Protein AF-A0A9J6E5R7-F1 (afdb_monomer_lite)

Secondary structure (DSSP, 8-state):
-HHHHHHHHHHHTS--SSHHHHHHHHHHHHHHHHTT-S---HHHHHHHHHHHHH-HHHHHHHHHT-SS-PPPHHHHHHHHHT----HHHHTT-TTTTHHHHHHHTTS-GGGS----------PPP----------S--S----

Organism: Rhipicephalus microplus (NCBI:txid6941)

Radius of gyration: 22.11 Å; chains: 1; bounding box: 65×58×43 Å

InterPro domains:
  IPR021896 THAP9-like, helix-turn-helix domain [PF12017] (27-78)

pLDDT: mean 81.0, std 14.33, range [36.22, 95.69]

Foldseek 3Di:
DVVVLVVLVVVLPDDDPDPVVNVVSVVVNLQVVVVPDVDDDPVLLVVLLVCCVVPVPVSVVVVVVVPGDHDDVVVNCVVVVVDPDDVVCLVVPPVNCVVVVVVCVPDDPVVVDDDDDDDDDDDDDDDDDPPDPPPDDPDDDDD

Sequence (143 aa):
MKKAAKTLDELASQSFPHEWQVEVVKFVKQQILLSRTSRYPVDLLVFASLVFTISPHVYRFIRSTSKLKLPHPDAIRRACGSYRVNPCSEQQDALFMSHTKRLTVGMDDHKKAVTLVMDEIHLQPYIDYKVRARASCARDAAR

Structure (mmCIF, N/CA/C/O backbone):
data_AF-A0A9J6E5R7-F1
#
_entry.id   AF-A0A9J6E5R7-F1
#
loop_
_atom_site.group_PDB
_atom_site.id
_atom_site.type_symbol
_atom_site.label_atom_id
_atom_site.label_alt_id
_atom_site.label_comp_id
_atom_site.label_asym_id
_atom_site.label_entity_id
_atom_site.label_seq_id
_atom_site.pdbx_PDB_ins_code
_atom_site.Cartn_x
_atom_site.Cartn_y
_atom_site.Cartn_z
_atom_site.occupancy
_atom_site.B_iso_or_equiv
_atom_site.auth_seq_id
_atom_site.auth_comp_id
_atom_site.auth_asym_id
_atom_site.auth_atom_id
_atom_site.pdbx_PDB_model_num
ATOM 1 N N . MET A 1 1 ? -18.525 15.193 22.372 1.00 58.44 1 MET A N 1
ATOM 2 C CA . MET A 1 1 ? -17.394 15.316 21.415 1.00 58.44 1 MET A CA 1
ATOM 3 C C . MET A 1 1 ? -17.372 16.593 20.556 1.00 58.44 1 MET A C 1
ATOM 5 O O . MET A 1 1 ? -16.318 16.882 20.010 1.00 58.44 1 MET A O 1
ATOM 9 N N . LYS A 1 2 ? -18.448 17.403 20.446 1.00 60.88 2 LYS A N 1
ATOM 10 C CA . LYS A 1 2 ? -18.400 18.699 19.718 1.00 60.88 2 LYS A CA 1
ATOM 11 C C . LYS A 1 2 ? -17.362 19.683 20.291 1.00 60.88 2 LYS A C 1
ATOM 13 O O . LYS A 1 2 ? -16.713 20.372 19.520 1.00 60.88 2 LYS A O 1
ATOM 18 N N . LYS A 1 3 ? -17.167 19.680 21.620 1.00 69.06 3 LYS A N 1
ATOM 19 C CA . LYS A 1 3 ? -16.111 20.456 22.293 1.00 69.06 3 LYS A CA 1
ATOM 20 C C . LYS A 1 3 ? -14.716 20.077 21.781 1.00 69.06 3 LYS A C 1
ATOM 22 O O . LYS A 1 3 ? -14.040 20.950 21.279 1.00 69.06 3 LYS A O 1
ATOM 27 N N . ALA A 1 4 ? -14.359 18.788 21.783 1.00 69.31 4 ALA A N 1
ATOM 28 C CA . ALA A 1 4 ? -13.040 18.315 21.340 1.00 69.31 4 ALA A CA 1
ATOM 29 C C . ALA A 1 4 ? -12.698 18.693 19.887 1.00 69.31 4 ALA A C 1
ATOM 31 O O . ALA A 1 4 ? -11.577 19.100 19.614 1.00 69.31 4 ALA A O 1
ATOM 32 N N . ALA A 1 5 ? -13.664 18.600 18.965 1.00 68.94 5 ALA A N 1
ATOM 33 C CA . ALA A 1 5 ? -13.455 19.037 17.582 1.00 68.94 5 ALA A CA 1
ATOM 34 C C . ALA A 1 5 ? -13.206 20.554 17.490 1.00 68.94 5 ALA A C 1
ATOM 36 O O . ALA A 1 5 ? -12.299 20.972 16.782 1.00 68.94 5 ALA A O 1
ATOM 37 N N . LYS A 1 6 ? -13.953 21.355 18.263 1.00 72.81 6 LYS A N 1
ATOM 38 C CA . LYS A 1 6 ? -13.771 22.810 18.337 1.00 72.81 6 LYS A CA 1
ATOM 39 C C . LYS A 1 6 ? -12.409 23.188 18.936 1.00 72.81 6 LYS A C 1
ATOM 41 O O . LYS A 1 6 ? -11.734 24.050 18.397 1.00 72.81 6 LYS A O 1
A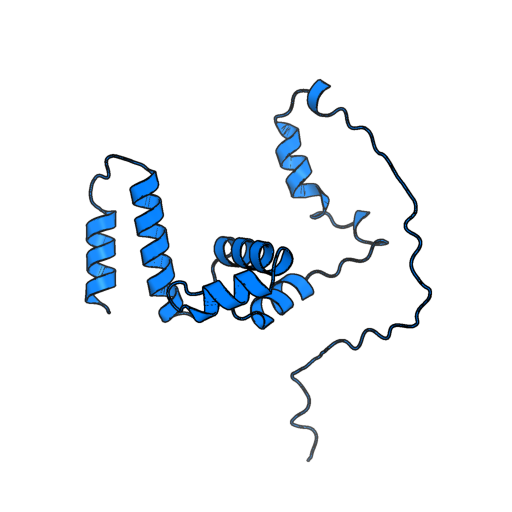TOM 46 N N . THR A 1 7 ? -11.972 22.489 19.986 1.00 77.56 7 THR A N 1
ATOM 47 C CA . THR A 1 7 ? -10.652 22.702 20.604 1.00 77.56 7 THR A CA 1
ATOM 48 C C . THR A 1 7 ? -9.513 22.360 19.643 1.00 77.56 7 THR A C 1
ATOM 50 O O . THR A 1 7 ? -8.502 23.046 19.623 1.00 77.56 7 THR A O 1
ATOM 53 N N . LEU A 1 8 ? -9.673 21.317 18.820 1.00 75.81 8 LEU A N 1
ATOM 54 C CA . LEU A 1 8 ? -8.702 20.956 17.783 1.00 75.81 8 LEU A CA 1
ATOM 55 C C . LEU A 1 8 ? -8.646 21.973 16.639 1.00 75.81 8 LEU A C 1
ATOM 57 O O . LEU A 1 8 ? -7.566 22.190 16.106 1.00 75.81 8 LEU A O 1
ATOM 61 N N . ASP A 1 9 ? -9.769 22.594 16.275 1.00 75.00 9 ASP A N 1
ATOM 62 C CA . ASP A 1 9 ? -9.797 23.677 15.282 1.00 75.00 9 ASP A CA 1
ATOM 63 C C . ASP A 1 9 ? -9.142 24.961 15.820 1.00 75.00 9 ASP A C 1
ATOM 65 O O . ASP A 1 9 ? -8.400 25.629 15.100 1.00 75.00 9 ASP A O 1
ATOM 69 N N . GLU A 1 10 ? -9.352 25.267 17.102 1.00 77.00 10 GLU A N 1
ATOM 70 C CA . GLU A 1 10 ? -8.672 26.363 17.803 1.00 77.00 10 GLU A CA 1
ATOM 71 C C . GLU A 1 10 ? -7.159 26.105 17.921 1.00 77.00 10 GLU A C 1
ATOM 73 O O . GLU A 1 10 ? -6.368 27.002 17.644 1.00 77.00 10 GLU A O 1
ATOM 78 N N . LEU A 1 11 ? -6.746 24.872 18.245 1.00 75.62 11 LEU A N 1
ATOM 79 C CA . LEU A 1 11 ? -5.338 24.454 18.258 1.00 75.62 11 LEU A CA 1
ATOM 80 C C . LEU A 1 11 ? -4.722 24.522 16.860 1.00 75.62 11 LEU A C 1
ATOM 82 O O . LEU A 1 11 ? -3.650 25.085 16.710 1.00 75.62 11 LEU A O 1
ATOM 86 N N . ALA A 1 12 ? -5.406 24.015 15.830 1.00 69.06 12 ALA A N 1
ATOM 87 C CA . ALA A 1 12 ? -4.933 24.051 14.445 1.00 69.06 12 ALA A CA 1
ATOM 88 C C . ALA A 1 12 ? -4.719 25.481 13.908 1.00 69.06 12 ALA A C 1
ATOM 90 O O . ALA A 1 12 ? -3.965 25.662 12.957 1.00 69.06 12 ALA A O 1
ATOM 91 N N . SER A 1 13 ? -5.387 26.474 14.506 1.00 70.88 13 SER A N 1
ATOM 92 C CA . SER A 1 13 ? -5.280 27.896 14.149 1.00 70.88 13 SER A CA 1
ATOM 93 C C . SER A 1 13 ? -4.151 28.628 14.888 1.00 70.88 13 SER A C 1
ATOM 95 O O . SER A 1 13 ? -3.892 29.795 14.600 1.00 70.88 13 SER A O 1
ATOM 97 N N . GLN A 1 14 ? -3.488 27.977 15.850 1.00 75.12 14 GLN A N 1
ATOM 98 C CA . GLN A 1 14 ? -2.319 28.536 16.523 1.00 75.12 14 GLN A CA 1
ATOM 99 C C . GLN A 1 14 ? -1.076 28.414 15.637 1.00 75.12 14 GLN A C 1
ATOM 101 O O . GLN A 1 14 ? -0.916 27.463 14.875 1.00 75.12 14 GLN A O 1
ATOM 106 N N . SER A 1 15 ? -0.178 29.392 15.757 1.00 72.12 15 SER A N 1
ATOM 107 C CA . SER A 1 15 ? 1.145 29.336 15.137 1.00 72.12 15 SER A CA 1
ATOM 108 C C . SER A 1 15 ? 1.944 28.199 15.775 1.00 72.12 15 SER A C 1
ATOM 110 O O . SER A 1 15 ? 2.361 28.300 16.931 1.00 72.12 15 SER A O 1
ATOM 112 N N . PHE A 1 16 ? 2.118 27.099 15.042 1.00 75.81 16 PHE A N 1
ATOM 113 C CA . PHE A 1 16 ? 2.966 25.997 15.478 1.00 75.81 16 PHE A CA 1
ATOM 114 C C . PHE A 1 16 ? 4.422 26.277 15.100 1.00 75.81 16 PHE A C 1
ATOM 116 O O . PHE A 1 16 ? 4.696 26.560 13.933 1.00 75.81 16 PHE A O 1
ATOM 123 N N . PRO A 1 17 ? 5.374 26.156 16.041 1.00 73.25 17 PRO A N 1
ATOM 124 C CA . PRO A 1 17 ? 6.794 26.349 15.754 1.00 73.25 17 PRO A CA 1
ATOM 125 C C . PRO A 1 17 ? 7.372 25.323 14.767 1.00 73.25 17 PRO A C 1
ATOM 127 O O . PRO A 1 17 ? 8.383 25.608 14.132 1.00 73.25 17 PRO A O 1
ATOM 130 N N . HIS A 1 18 ? 6.751 24.145 14.614 1.00 79.12 18 HIS A N 1
ATOM 131 C CA . HIS A 1 18 ? 7.210 23.114 13.681 1.00 79.12 18 HIS A CA 1
ATOM 132 C C . HIS A 1 18 ? 6.072 22.468 12.880 1.00 79.12 18 HIS A C 1
ATOM 134 O O . HIS A 1 18 ? 5.013 22.150 13.419 1.00 79.12 18 HIS A O 1
ATOM 140 N N . GLU A 1 19 ? 6.341 22.178 11.604 1.00 82.12 19 GLU A N 1
ATOM 141 C CA . GLU A 1 19 ? 5.393 21.597 10.639 1.00 82.12 19 GLU A CA 1
ATOM 142 C C . GLU A 1 19 ? 4.796 20.252 11.098 1.00 82.12 19 GLU A C 1
ATOM 144 O O . GLU A 1 19 ? 3.589 20.039 10.985 1.00 82.12 19 GLU A O 1
ATOM 149 N N . TRP A 1 20 ? 5.594 19.384 11.737 1.00 83.44 20 TRP A N 1
ATOM 150 C CA . TRP A 1 20 ? 5.126 18.080 12.236 1.00 83.44 20 TRP A CA 1
ATOM 151 C C . TRP A 1 20 ? 3.996 18.198 13.272 1.00 83.44 20 TRP A C 1
ATOM 153 O O . TRP A 1 20 ? 3.164 17.300 13.401 1.00 83.44 20 TRP A O 1
ATOM 163 N N . GLN A 1 21 ? 3.928 19.307 14.014 1.00 84.19 21 GLN A N 1
ATOM 164 C CA . GLN A 1 21 ? 2.874 19.521 15.009 1.00 84.19 21 GLN A CA 1
ATOM 165 C C . GLN A 1 21 ? 1.520 19.733 14.330 1.00 84.19 21 GLN A C 1
ATOM 167 O O . GLN A 1 21 ? 0.504 19.201 14.784 1.00 84.19 21 GLN A O 1
ATOM 172 N N . VAL A 1 22 ? 1.520 20.434 13.194 1.00 83.62 22 VAL A N 1
ATOM 173 C CA . VAL A 1 22 ? 0.335 20.631 12.355 1.00 83.62 22 VAL A CA 1
ATOM 174 C C . VAL A 1 22 ? -0.158 19.286 11.820 1.00 83.62 22 VAL A C 1
ATOM 176 O O . VAL A 1 22 ? -1.358 18.998 11.856 1.00 83.62 22 VAL A O 1
ATOM 179 N N . GLU A 1 23 ? 0.759 18.422 11.380 1.00 84.94 23 GLU A N 1
ATOM 180 C CA . GLU A 1 23 ? 0.431 17.082 10.885 1.00 84.94 23 GLU A CA 1
ATOM 181 C C . GLU A 1 23 ? -0.169 16.185 11.971 1.00 84.94 23 GLU A C 1
ATOM 183 O O . GLU A 1 23 ? -1.174 15.511 11.729 1.00 84.94 23 GLU A O 1
ATOM 188 N N . VAL A 1 24 ? 0.385 16.217 13.188 1.00 86.62 24 VAL A N 1
ATOM 189 C CA . VAL A 1 24 ? -0.152 15.469 14.334 1.00 86.62 24 VAL A CA 1
ATOM 190 C C . VAL A 1 24 ? -1.564 15.939 14.673 1.00 86.62 24 VAL A C 1
ATOM 192 O O . VAL A 1 24 ? -2.464 15.114 14.840 1.00 86.62 24 VAL A O 1
ATOM 195 N N . VAL A 1 25 ? -1.800 17.251 14.724 1.00 86.25 25 VAL A N 1
ATOM 196 C CA . VAL A 1 25 ? -3.135 17.815 14.983 1.00 86.25 25 VAL A CA 1
ATOM 197 C C . VAL A 1 25 ? -4.125 17.398 13.893 1.00 86.25 25 VAL A C 1
ATOM 199 O O . VAL A 1 25 ? -5.234 16.945 14.198 1.00 86.25 25 VAL A O 1
ATOM 202 N N . LYS A 1 26 ? -3.713 17.460 12.621 1.00 86.50 26 LYS A N 1
ATOM 203 C CA . LYS A 1 26 ? -4.510 17.004 11.474 1.00 86.50 26 LYS A CA 1
ATOM 204 C C . LYS A 1 26 ? -4.845 15.515 11.579 1.00 86.50 26 LYS A C 1
ATOM 206 O O . LYS A 1 26 ? -6.002 15.131 11.387 1.00 86.50 26 LYS A O 1
ATOM 211 N N . PHE A 1 27 ? -3.873 14.687 11.947 1.00 86.44 27 PHE A N 1
ATOM 212 C CA . PHE A 1 27 ? -4.059 13.256 12.157 1.00 86.44 27 PHE A CA 1
ATOM 213 C C . PHE A 1 27 ? -5.034 12.960 13.304 1.00 86.44 27 PHE A C 1
ATOM 215 O O . PHE A 1 27 ? -5.966 12.173 13.133 1.00 86.44 27 PHE A O 1
ATOM 222 N N . VAL A 1 28 ? -4.882 13.613 14.458 1.00 87.06 28 VAL A N 1
ATOM 223 C CA . VAL A 1 28 ? -5.782 13.427 15.609 1.00 87.06 28 VAL A CA 1
ATOM 224 C C . VAL A 1 28 ? -7.208 13.846 15.250 1.00 87.06 28 VAL A C 1
ATOM 226 O O . VAL A 1 28 ? -8.160 13.104 15.513 1.00 87.06 28 VAL A O 1
ATOM 229 N N . LYS A 1 29 ? -7.376 14.987 14.571 1.00 85.25 29 LYS A N 1
ATOM 230 C CA . LYS A 1 29 ? -8.677 15.433 14.053 1.00 85.25 29 LYS A CA 1
ATOM 231 C C . LYS A 1 29 ? -9.300 14.384 13.128 1.00 85.25 29 LYS A C 1
ATOM 233 O O . LYS A 1 29 ? -10.485 14.068 13.259 1.00 85.25 29 LYS A O 1
ATOM 238 N N . GLN A 1 30 ? -8.503 13.794 12.241 1.00 85.62 30 GLN A N 1
ATOM 239 C CA . GLN A 1 30 ? -8.936 12.723 11.347 1.00 85.62 30 GLN A CA 1
ATOM 240 C C . GLN A 1 30 ? -9.366 11.461 12.115 1.00 85.62 30 GLN A C 1
ATOM 242 O O . GLN A 1 30 ? -10.412 10.894 11.802 1.00 85.62 30 GLN A O 1
ATOM 247 N N . GLN A 1 31 ? -8.636 11.049 13.156 1.00 88.19 31 GLN A N 1
ATOM 248 C CA . GLN A 1 31 ? -9.013 9.910 14.008 1.00 88.19 31 GLN A CA 1
ATOM 249 C C . GLN A 1 31 ? -10.354 10.135 14.724 1.00 88.19 31 GLN A C 1
ATOM 251 O O . GLN A 1 31 ? -11.197 9.236 14.784 1.00 88.19 31 GLN A O 1
ATOM 256 N N . ILE A 1 32 ? -10.610 11.354 15.205 1.00 84.94 32 ILE A N 1
ATOM 257 C CA . ILE A 1 32 ? -11.904 11.702 15.806 1.00 8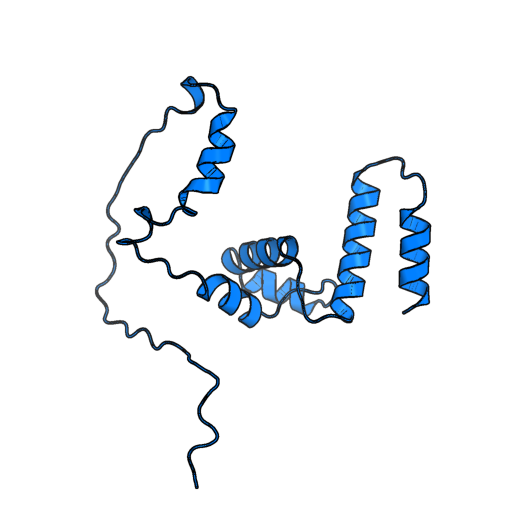4.94 32 ILE A CA 1
ATOM 258 C C . ILE A 1 32 ? -13.016 11.666 14.755 1.00 84.94 32 ILE A C 1
ATOM 260 O O . ILE A 1 32 ? -14.091 11.125 15.023 1.00 84.94 32 ILE A O 1
ATOM 264 N N . LEU A 1 33 ? -12.772 12.186 13.551 1.00 85.19 33 LEU A N 1
ATOM 265 C CA . LEU A 1 33 ? -13.758 12.174 12.470 1.00 85.19 33 LEU A CA 1
ATOM 266 C C . LEU A 1 33 ? -14.128 10.748 12.037 1.00 85.19 33 LEU A C 1
ATOM 268 O O . LEU A 1 33 ? -15.308 10.457 11.852 1.00 85.19 33 LEU A O 1
ATOM 272 N N . LEU A 1 34 ? -13.149 9.843 11.975 1.00 84.75 34 LEU A N 1
ATOM 273 C CA . LEU A 1 34 ? -13.346 8.417 11.680 1.00 84.75 34 LEU A CA 1
ATOM 274 C C . LEU A 1 34 ? -14.194 7.685 12.724 1.00 84.75 34 LEU A C 1
ATOM 276 O O . LEU A 1 34 ? -14.743 6.623 12.452 1.00 84.75 34 LEU A O 1
ATOM 280 N N . SER A 1 35 ? -14.349 8.259 13.916 1.00 78.25 35 SER A N 1
ATOM 281 C CA . SER A 1 35 ? -15.309 7.766 14.912 1.00 78.25 35 SER A CA 1
ATOM 282 C C . SER A 1 35 ? -16.762 7.998 14.488 1.00 78.25 35 SER A C 1
ATOM 284 O O . SER A 1 35 ? -17.667 7.394 15.056 1.00 78.25 35 SER A O 1
ATOM 286 N N . ARG A 1 36 ? -16.995 8.930 13.556 1.00 77.12 36 ARG A N 1
ATOM 287 C CA . ARG A 1 36 ? -18.320 9.422 13.149 1.00 77.12 36 ARG A CA 1
ATOM 288 C C . ARG A 1 36 ? -18.683 9.030 11.724 1.00 77.12 36 ARG A C 1
ATOM 290 O O . ARG A 1 36 ? -19.864 9.003 11.396 1.00 77.12 36 ARG A O 1
ATOM 297 N N . THR A 1 37 ? -17.690 8.777 10.878 1.00 75.06 37 THR A N 1
ATOM 298 C CA . THR A 1 37 ? -17.875 8.463 9.463 1.00 75.06 37 THR A CA 1
ATOM 299 C C . THR A 1 37 ? -17.347 7.067 9.156 1.00 75.06 37 THR A C 1
ATOM 301 O O . THR A 1 37 ? -16.339 6.629 9.698 1.00 75.06 37 THR A O 1
ATOM 304 N N . SER A 1 38 ? -18.017 6.355 8.247 1.00 70.75 38 SER A N 1
ATOM 305 C CA . SER A 1 38 ? -17.568 5.028 7.798 1.00 70.75 38 SER A CA 1
ATOM 306 C C . SER A 1 38 ? -16.555 5.093 6.643 1.00 70.75 38 SER A C 1
ATOM 308 O O . SER A 1 38 ? -16.147 4.052 6.125 1.00 70.75 38 SER A O 1
ATOM 310 N N . ARG A 1 39 ? -16.182 6.296 6.184 1.00 82.44 39 ARG A N 1
ATOM 311 C CA . ARG A 1 39 ? -15.326 6.479 5.008 1.00 82.44 39 ARG A CA 1
ATOM 312 C C . ARG A 1 39 ? -13.895 6.752 5.442 1.00 82.44 39 ARG A C 1
ATOM 314 O O . ARG A 1 39 ? -13.608 7.791 6.031 1.00 82.44 39 ARG A O 1
ATOM 321 N N . TYR A 1 40 ? -13.011 5.816 5.122 1.00 86.44 40 TYR A N 1
ATOM 322 C CA . TYR A 1 40 ? -11.589 5.957 5.392 1.00 86.44 40 TYR A CA 1
ATOM 323 C C . TYR A 1 40 ? -10.923 6.824 4.314 1.00 86.44 40 TYR A C 1
ATOM 325 O O . TYR A 1 40 ? -11.211 6.635 3.130 1.00 86.44 40 TYR A O 1
ATOM 333 N N . PRO A 1 41 ? -10.047 7.763 4.698 1.00 87.00 41 PRO A N 1
ATOM 334 C CA . PRO A 1 41 ? -9.225 8.498 3.749 1.00 87.00 41 PRO A CA 1
ATOM 335 C C . PRO A 1 41 ? -8.226 7.564 3.064 1.00 87.00 41 PRO A C 1
ATOM 337 O O . PRO A 1 41 ? -7.835 6.535 3.622 1.00 87.00 41 PRO A O 1
ATOM 340 N N . VAL A 1 42 ? -7.818 7.946 1.854 1.00 87.44 42 VAL A N 1
ATOM 341 C CA . VAL A 1 42 ? -6.963 7.130 0.980 1.00 87.44 42 VAL A CA 1
ATOM 342 C C . VAL A 1 42 ? -5.630 6.816 1.655 1.00 87.44 42 VAL A C 1
ATOM 344 O O . VAL A 1 42 ? -5.269 5.648 1.737 1.00 87.44 42 VAL A O 1
ATOM 347 N N . ASP A 1 43 ? -4.964 7.810 2.245 1.00 88.12 43 ASP A N 1
ATOM 348 C CA . ASP A 1 43 ? -3.656 7.623 2.892 1.00 88.12 43 ASP A CA 1
ATOM 349 C C . ASP A 1 43 ? -3.716 6.610 4.043 1.00 88.12 43 ASP A C 1
ATOM 351 O O . ASP A 1 43 ? -2.842 5.755 4.189 1.00 88.12 43 ASP A O 1
ATOM 355 N N . LEU A 1 44 ? -4.801 6.638 4.826 1.00 89.69 44 LEU A N 1
ATOM 356 C CA . LEU A 1 44 ? -5.013 5.673 5.904 1.00 89.69 44 LEU A CA 1
ATOM 357 C C . LEU A 1 44 ? -5.295 4.269 5.363 1.00 89.69 44 LEU A C 1
ATOM 359 O O . LEU A 1 44 ? -4.863 3.292 5.970 1.00 89.69 44 LEU A O 1
ATOM 363 N N . LEU A 1 45 ? -6.024 4.150 4.248 1.00 90.88 45 LEU A N 1
ATOM 364 C CA . LEU A 1 45 ? -6.254 2.863 3.588 1.00 90.88 45 LEU A CA 1
ATOM 365 C C . LEU A 1 45 ? -4.957 2.287 3.025 1.00 90.88 45 LEU A C 1
ATOM 367 O O . LEU A 1 45 ? -4.719 1.095 3.208 1.00 90.88 45 LEU A O 1
ATOM 371 N N . VAL A 1 46 ? -4.113 3.108 2.395 1.00 91.50 46 VAL A N 1
ATOM 372 C CA . VAL A 1 46 ? -2.796 2.694 1.890 1.00 91.50 46 VAL A CA 1
ATOM 373 C C . VAL A 1 46 ? -1.927 2.216 3.050 1.00 91.50 46 VAL A C 1
ATOM 375 O O . VAL A 1 46 ? -1.465 1.077 3.031 1.00 91.50 46 VAL A O 1
ATOM 378 N N . PHE A 1 47 ? -1.801 3.019 4.111 1.00 92.12 47 PHE A N 1
ATOM 379 C CA . PHE A 1 47 ? -1.069 2.637 5.320 1.00 92.12 47 PHE A CA 1
ATOM 380 C C . PHE A 1 47 ? -1.593 1.327 5.925 1.00 92.12 47 PHE A C 1
ATOM 382 O O . PHE A 1 47 ? -0.829 0.396 6.174 1.00 92.12 47 PHE A O 1
ATOM 389 N N . ALA A 1 48 ? -2.908 1.219 6.122 1.00 93.31 48 ALA A N 1
ATOM 390 C CA . ALA A 1 48 ? -3.526 0.025 6.685 1.00 93.31 48 ALA A CA 1
ATOM 391 C C . ALA A 1 48 ? -3.295 -1.216 5.809 1.00 93.31 48 ALA A C 1
ATOM 393 O O . ALA A 1 48 ? -3.068 -2.297 6.347 1.00 93.31 48 ALA A O 1
ATOM 394 N N . SER A 1 49 ? -3.326 -1.061 4.483 1.00 93.44 49 SER A N 1
ATOM 395 C CA . SER A 1 49 ? -3.085 -2.146 3.526 1.00 93.44 49 SER A CA 1
ATOM 396 C C . SER A 1 49 ? -1.629 -2.603 3.545 1.00 93.44 49 SER A C 1
ATOM 398 O O . SER A 1 49 ? -1.381 -3.807 3.524 1.00 93.44 49 SER A O 1
ATOM 400 N N . LEU A 1 50 ? -0.674 -1.673 3.661 1.00 93.88 50 LEU A N 1
ATOM 401 C CA . LEU A 1 50 ? 0.749 -1.989 3.803 1.00 93.88 50 LEU A CA 1
ATOM 402 C C . LEU A 1 50 ? 1.007 -2.778 5.089 1.00 93.88 50 LEU A C 1
ATOM 404 O O . LEU A 1 50 ? 1.549 -3.879 5.039 1.00 93.88 50 LEU A O 1
ATOM 408 N N . VAL A 1 51 ? 0.543 -2.267 6.234 1.00 94.06 51 VAL A N 1
ATOM 409 C CA . VAL A 1 51 ? 0.732 -2.935 7.532 1.00 94.06 51 VAL A CA 1
ATOM 410 C C . VAL A 1 51 ? 0.060 -4.310 7.549 1.00 94.06 51 VAL A C 1
ATOM 412 O O . VAL A 1 51 ? 0.651 -5.273 8.031 1.00 94.06 51 VAL A O 1
ATOM 415 N N . PHE A 1 52 ? -1.157 -4.423 7.005 1.00 94.88 52 PHE A N 1
ATOM 416 C CA . PHE A 1 52 ? -1.873 -5.696 6.923 1.00 94.88 52 PHE A CA 1
ATOM 417 C C . PHE A 1 52 ? -1.160 -6.714 6.028 1.00 94.88 52 PHE A C 1
ATOM 419 O O . PHE A 1 52 ? -1.106 -7.885 6.390 1.00 94.88 52 PHE A O 1
ATOM 426 N N . THR A 1 53 ? -0.597 -6.275 4.899 1.00 92.44 53 THR A N 1
ATOM 427 C CA . THR A 1 53 ? 0.142 -7.142 3.967 1.00 92.44 53 THR A CA 1
ATOM 428 C C . THR A 1 53 ? 1.467 -7.618 4.561 1.00 92.44 53 THR A C 1
ATOM 430 O O . THR A 1 53 ? 1.806 -8.786 4.412 1.00 92.44 53 THR A O 1
ATOM 433 N N . ILE A 1 54 ? 2.190 -6.749 5.276 1.00 94.44 54 ILE A N 1
ATOM 434 C CA . ILE A 1 54 ? 3.460 -7.109 5.928 1.00 94.44 54 ILE A CA 1
ATOM 435 C C . ILE A 1 54 ? 3.216 -8.064 7.102 1.00 94.44 54 ILE A C 1
ATOM 437 O O . ILE A 1 54 ? 3.905 -9.071 7.243 1.00 94.44 54 ILE A O 1
ATOM 441 N N . SER A 1 55 ? 2.251 -7.751 7.974 1.00 95.06 55 SER A N 1
ATOM 442 C CA . SER A 1 55 ? 1.911 -8.611 9.108 1.00 95.06 55 SER A CA 1
ATOM 443 C C . SER A 1 55 ? 0.452 -8.441 9.549 1.00 95.06 55 SER A C 1
ATOM 445 O O . SER A 1 55 ? 0.114 -7.523 10.312 1.00 95.06 55 SER A O 1
ATOM 447 N N . PRO A 1 56 ? -0.429 -9.395 9.192 1.00 93.62 56 PRO A N 1
ATOM 448 C CA . PRO A 1 56 ? -1.812 -9.412 9.664 1.00 93.62 56 PRO A CA 1
ATOM 449 C C . PRO A 1 56 ? -1.930 -9.520 11.193 1.00 93.62 56 PRO A C 1
ATOM 451 O O . PRO A 1 56 ? -2.955 -9.153 11.772 1.00 93.62 56 PRO A O 1
ATOM 454 N N . HIS A 1 57 ? -0.907 -10.058 11.864 1.00 94.56 57 HIS A N 1
ATOM 455 C CA . HIS A 1 57 ? -0.865 -10.189 13.322 1.00 94.56 57 HIS A CA 1
ATOM 456 C C . HIS A 1 57 ? -0.633 -8.840 13.997 1.00 94.56 57 HIS A C 1
ATOM 458 O O . HIS A 1 57 ? -1.420 -8.455 14.862 1.00 94.56 57 HIS A O 1
ATOM 464 N N . VAL A 1 58 ? 0.375 -8.089 13.543 1.00 94.00 58 VAL A N 1
ATOM 465 C CA . VAL A 1 58 ? 0.647 -6.729 14.033 1.00 94.00 58 VAL A CA 1
ATOM 466 C C . VAL A 1 58 ? -0.554 -5.828 13.769 1.00 94.00 58 VAL A C 1
ATOM 468 O O . VAL A 1 58 ? -1.004 -5.118 14.667 1.00 94.00 58 VAL A O 1
ATOM 471 N N . TYR A 1 59 ? -1.149 -5.922 12.578 1.00 95.00 59 TYR A N 1
ATOM 472 C CA . TYR A 1 59 ? -2.351 -5.163 12.249 1.00 95.00 59 TYR A CA 1
ATOM 473 C C . TYR A 1 59 ? -3.506 -5.436 13.224 1.00 95.00 59 TYR A C 1
ATOM 475 O O . TYR A 1 59 ? -4.123 -4.505 13.750 1.00 95.00 59 TYR A O 1
ATOM 483 N N . ARG A 1 60 ? -3.794 -6.719 13.497 1.00 93.94 60 ARG A N 1
ATOM 484 C CA . ARG A 1 60 ? -4.842 -7.121 14.447 1.00 93.94 60 ARG A CA 1
ATOM 485 C C . ARG A 1 60 ? -4.551 -6.630 15.858 1.00 93.94 60 ARG A C 1
ATOM 487 O O . ARG A 1 60 ? -5.475 -6.133 16.494 1.00 93.94 60 ARG A O 1
ATOM 494 N N . PHE A 1 61 ? -3.301 -6.718 16.305 1.00 94.44 61 PHE A N 1
ATOM 495 C CA . PHE A 1 61 ? -2.877 -6.224 17.612 1.00 94.44 61 PHE A CA 1
ATOM 496 C C . PHE A 1 61 ? -3.081 -4.709 17.746 1.00 94.44 61 PHE A C 1
ATOM 498 O O . PHE A 1 61 ? -3.750 -4.253 18.670 1.00 94.44 61 PHE A O 1
ATOM 505 N N . ILE A 1 62 ? -2.587 -3.913 16.791 1.00 93.25 62 ILE A N 1
ATOM 506 C CA . ILE A 1 62 ? -2.764 -2.452 16.816 1.00 93.25 62 ILE A CA 1
ATOM 507 C C . ILE A 1 62 ? -4.256 -2.114 16.847 1.00 93.25 62 ILE A C 1
ATOM 509 O O . ILE A 1 62 ? -4.699 -1.307 17.667 1.00 93.25 62 ILE A O 1
ATOM 513 N N . ARG A 1 63 ? -5.051 -2.777 16.002 1.00 92.44 63 ARG A N 1
ATOM 514 C CA . ARG A 1 63 ? -6.496 -2.566 15.942 1.00 92.44 63 ARG A CA 1
ATOM 515 C C . ARG A 1 63 ? -7.203 -2.972 17.241 1.00 92.44 63 ARG A C 1
ATOM 517 O O . ARG A 1 63 ? -8.132 -2.276 17.647 1.00 92.44 63 ARG A O 1
ATOM 524 N N . SER A 1 64 ? -6.796 -4.061 17.899 1.00 92.25 64 SER A N 1
ATOM 525 C CA . SER A 1 64 ? -7.422 -4.517 19.147 1.00 92.25 64 SER A CA 1
ATOM 526 C C . SER A 1 64 ? -7.179 -3.556 20.307 1.00 92.25 64 SER A C 1
ATOM 528 O O . SER A 1 64 ? -8.046 -3.426 21.166 1.00 92.25 64 SER A O 1
ATOM 530 N N . THR A 1 65 ? -6.066 -2.810 20.306 1.00 90.00 65 THR A N 1
ATOM 531 C CA . THR A 1 65 ? -5.815 -1.787 21.339 1.00 90.00 65 THR A CA 1
ATOM 532 C C . THR A 1 65 ? -6.847 -0.656 21.349 1.00 90.00 65 THR A C 1
ATOM 534 O O . THR A 1 65 ? -6.920 0.085 22.324 1.00 90.00 65 THR A O 1
ATOM 537 N N . SER A 1 66 ? -7.628 -0.484 20.273 1.00 79.56 66 SER A N 1
ATOM 538 C CA . SER A 1 66 ? -8.619 0.591 20.092 1.00 79.56 66 SER A CA 1
ATOM 539 C C . SER A 1 66 ? -8.078 2.024 20.227 1.00 79.56 66 SER A C 1
ATOM 541 O O . SER A 1 66 ? -8.855 2.975 20.138 1.00 79.56 66 SER A O 1
ATOM 543 N N . LYS A 1 67 ? -6.754 2.194 20.369 1.00 84.31 67 LYS A N 1
ATOM 544 C CA . LYS A 1 67 ? -6.067 3.494 20.407 1.00 84.31 67 LYS A CA 1
ATOM 545 C C . LYS A 1 67 ? -6.048 4.171 19.038 1.00 84.31 67 LYS A C 1
ATOM 547 O O . LYS A 1 67 ? -6.016 5.393 18.957 1.00 84.31 67 LYS A O 1
ATOM 552 N N . LEU A 1 68 ? -6.089 3.369 17.973 1.00 86.75 68 LEU A N 1
ATOM 553 C CA . LEU A 1 68 ? -6.094 3.828 16.592 1.00 86.75 68 LEU A CA 1
ATOM 554 C C . LEU A 1 68 ? -7.307 3.266 15.848 1.00 86.75 68 LEU A C 1
ATOM 556 O O . LEU A 1 68 ? -7.548 2.056 15.857 1.00 86.75 68 LEU A O 1
ATOM 560 N N . LYS A 1 69 ? -8.071 4.132 15.172 1.00 88.69 69 LYS A N 1
ATOM 561 C CA . LYS A 1 69 ? -9.182 3.701 14.320 1.00 88.69 69 LYS A CA 1
ATOM 562 C C . LYS A 1 69 ? -8.627 3.245 12.977 1.00 88.69 69 LYS A C 1
ATOM 564 O O . LYS A 1 69 ? -8.344 4.044 12.090 1.00 88.69 69 LYS A O 1
ATOM 569 N N . LEU A 1 70 ? -8.498 1.932 12.839 1.00 91.19 70 LEU A N 1
ATOM 570 C CA . LEU A 1 70 ? -8.082 1.278 11.606 1.00 91.19 70 LEU A CA 1
ATOM 571 C C . LEU A 1 70 ? -9.274 0.629 10.883 1.00 91.19 70 LEU A C 1
ATOM 573 O O . LEU A 1 70 ? -10.248 0.231 11.539 1.00 91.19 70 LEU A O 1
ATOM 577 N N . PRO A 1 71 ? -9.209 0.501 9.544 1.00 91.81 71 PRO A N 1
ATOM 578 C CA . PRO A 1 71 ? -10.172 -0.271 8.770 1.00 91.81 71 PRO A CA 1
ATOM 579 C C . PRO A 1 71 ? -10.415 -1.683 9.323 1.00 91.81 71 PRO A C 1
ATOM 581 O O . PRO A 1 71 ? -9.599 -2.278 10.024 1.00 91.81 71 PRO A O 1
ATOM 584 N N . HIS A 1 72 ? -11.574 -2.261 9.021 1.00 91.00 72 HIS A N 1
ATOM 585 C CA . HIS A 1 72 ? -11.737 -3.699 9.222 1.00 91.00 72 HIS A CA 1
ATOM 586 C C . HIS A 1 72 ? -10.881 -4.454 8.184 1.00 91.00 72 HIS A C 1
ATOM 588 O O . HIS A 1 72 ? -10.818 -3.988 7.042 1.00 91.00 72 HIS A O 1
ATOM 594 N N . PRO A 1 73 ? -10.286 -5.622 8.502 1.00 90.75 73 PRO A N 1
ATOM 595 C CA . PRO A 1 73 ? -9.591 -6.445 7.510 1.00 90.75 73 PRO A CA 1
ATOM 596 C C . PRO A 1 73 ? -10.415 -6.703 6.242 1.00 90.75 73 PRO A C 1
ATOM 598 O O . PRO A 1 73 ? -9.874 -6.715 5.144 1.00 90.75 73 PRO A O 1
ATOM 601 N N . ASP A 1 74 ? -11.741 -6.824 6.349 1.00 89.38 74 ASP A N 1
ATOM 602 C CA . ASP A 1 74 ? -12.616 -6.971 5.173 1.00 89.38 74 ASP A CA 1
ATOM 603 C C . ASP A 1 74 ? -12.637 -5.732 4.285 1.00 89.38 74 ASP A C 1
ATOM 605 O O . ASP A 1 74 ? -12.745 -5.850 3.070 1.00 89.38 74 ASP A O 1
ATOM 609 N N . ALA A 1 75 ? -12.550 -4.538 4.873 1.00 88.94 75 ALA A N 1
ATOM 610 C CA . ALA A 1 75 ? -12.481 -3.300 4.109 1.00 88.94 75 ALA A CA 1
ATOM 611 C C . ALA A 1 75 ? -11.162 -3.218 3.331 1.00 88.94 75 ALA A C 1
ATOM 613 O O . ALA A 1 75 ? -11.186 -2.838 2.163 1.00 88.94 75 ALA A O 1
ATOM 614 N N . ILE A 1 76 ? -10.052 -3.655 3.939 1.00 90.94 76 ILE A N 1
ATOM 615 C CA . ILE A 1 76 ? -8.756 -3.783 3.256 1.00 90.94 76 ILE A CA 1
ATOM 616 C C . ILE A 1 76 ? -8.860 -4.808 2.127 1.00 90.94 76 ILE A C 1
ATOM 618 O O . ILE A 1 76 ? -8.558 -4.491 0.984 1.00 90.94 76 ILE A O 1
ATOM 622 N N . ARG A 1 77 ? -9.376 -6.011 2.411 1.00 89.19 77 ARG A N 1
ATOM 623 C CA . ARG A 1 77 ? -9.544 -7.070 1.404 1.00 89.19 77 ARG A CA 1
ATOM 624 C C . ARG A 1 77 ? -10.422 -6.633 0.234 1.00 89.19 77 ARG A C 1
ATOM 626 O O . ARG A 1 77 ? -10.105 -6.960 -0.901 1.00 89.19 77 ARG A O 1
ATOM 633 N N . ARG A 1 78 ? -11.496 -5.876 0.480 1.00 86.31 78 ARG A N 1
ATOM 634 C CA . ARG A 1 78 ? -12.331 -5.300 -0.588 1.00 86.31 78 ARG A CA 1
ATOM 635 C C . ARG A 1 78 ? -11.582 -4.245 -1.397 1.00 86.31 78 ARG A C 1
ATOM 637 O O . ARG A 1 78 ? -11.702 -4.245 -2.617 1.00 86.31 78 ARG A O 1
ATOM 644 N N . ALA A 1 79 ? -10.826 -3.368 -0.736 1.00 83.88 79 ALA A N 1
ATOM 645 C CA . ALA A 1 79 ? -10.023 -2.356 -1.414 1.00 83.88 79 ALA A CA 1
ATOM 646 C C . ALA A 1 79 ? -8.961 -3.010 -2.315 1.00 83.88 79 ALA A C 1
ATOM 648 O O . ALA A 1 79 ? -8.937 -2.742 -3.512 1.00 83.88 79 ALA A O 1
ATOM 649 N N . CYS A 1 80 ? -8.167 -3.943 -1.785 1.00 81.81 80 CYS A N 1
ATOM 650 C CA . CYS A 1 80 ? -7.143 -4.665 -2.547 1.00 81.81 80 CYS A CA 1
ATOM 651 C C . CYS A 1 80 ? -7.747 -5.595 -3.612 1.00 81.81 80 CYS A C 1
ATOM 653 O O . CYS A 1 80 ? -7.256 -5.654 -4.731 1.00 81.81 80 CYS A O 1
ATOM 655 N N . GLY A 1 81 ? -8.846 -6.287 -3.303 1.00 76.88 81 GLY A N 1
ATOM 656 C CA . GLY A 1 81 ? -9.513 -7.213 -4.226 1.00 76.88 81 GLY A CA 1
ATOM 657 C C . GLY A 1 81 ? -10.269 -6.536 -5.374 1.00 76.88 81 GLY A C 1
ATOM 658 O O . GLY A 1 81 ? -10.690 -7.216 -6.310 1.00 76.88 81 GLY A O 1
ATOM 659 N N . SER A 1 82 ? -10.453 -5.212 -5.322 1.00 70.75 82 SER A N 1
ATOM 660 C CA . SER A 1 82 ? -10.993 -4.441 -6.449 1.00 70.75 82 SER A CA 1
ATOM 661 C C . SER A 1 82 ? -10.025 -4.384 -7.636 1.00 70.75 82 SER A C 1
ATOM 663 O O . SER A 1 82 ? -10.473 -4.253 -8.777 1.00 70.75 82 SER A O 1
ATOM 665 N N . TYR A 1 83 ? -8.722 -4.560 -7.385 1.00 68.75 83 TYR A N 1
ATOM 666 C CA . TYR A 1 83 ? -7.702 -4.610 -8.422 1.00 68.75 83 TYR A CA 1
ATOM 667 C C . TYR A 1 83 ? -7.768 -5.948 -9.159 1.00 68.75 83 TYR A C 1
ATOM 669 O O . TYR A 1 83 ? -7.490 -7.016 -8.608 1.00 68.75 83 TYR A O 1
ATOM 677 N N . ARG A 1 84 ? -8.161 -5.898 -10.433 1.00 69.81 84 ARG A N 1
ATOM 678 C CA . ARG A 1 84 ? -8.131 -7.060 -11.323 1.00 69.81 84 ARG A CA 1
ATOM 679 C C . ARG A 1 84 ? -6.759 -7.144 -11.975 1.00 69.81 84 ARG A C 1
ATOM 681 O O . ARG A 1 84 ? -6.586 -6.684 -13.095 1.00 69.81 84 ARG A O 1
ATOM 688 N N . VAL A 1 85 ? -5.803 -7.738 -11.272 1.00 70.75 85 VAL A N 1
ATOM 689 C CA . VAL A 1 85 ? -4.479 -7.998 -11.842 1.00 70.75 85 VAL A CA 1
ATOM 690 C C . VAL A 1 85 ? -4.549 -9.279 -12.668 1.00 70.75 85 VAL A C 1
ATOM 692 O O . VAL A 1 85 ? -4.893 -10.348 -12.158 1.00 70.75 85 VAL A O 1
ATOM 695 N N . ASN A 1 86 ? -4.277 -9.155 -13.961 1.00 77.31 86 ASN A N 1
ATOM 696 C CA . ASN A 1 86 ? -4.079 -10.277 -14.865 1.00 77.31 86 ASN A CA 1
ATOM 697 C C . ASN A 1 86 ? -2.744 -10.037 -15.576 1.00 77.31 86 ASN A C 1
ATOM 699 O O . ASN A 1 86 ? -2.655 -9.037 -16.289 1.00 77.31 86 ASN A O 1
ATOM 703 N N . PRO A 1 87 ? -1.756 -10.940 -15.447 1.00 78.12 87 PRO A N 1
ATOM 704 C CA . PRO A 1 87 ? -0.451 -10.782 -16.087 1.00 78.12 87 PRO A CA 1
ATOM 705 C C . PRO A 1 87 ? -0.532 -10.485 -17.592 1.00 78.12 87 PRO A C 1
ATOM 707 O O . PRO A 1 87 ? 0.292 -9.752 -18.126 1.00 78.12 87 PRO A O 1
ATOM 710 N N . CYS A 1 88 ? -1.561 -10.998 -18.278 1.00 79.94 88 CYS A N 1
ATOM 711 C CA . CYS A 1 88 ? -1.751 -10.788 -19.715 1.00 79.94 88 CYS A CA 1
ATOM 712 C C . CYS A 1 88 ? -2.240 -9.375 -20.072 1.00 79.94 88 CYS A C 1
ATOM 714 O O . CYS A 1 88 ? -2.030 -8.924 -21.192 1.00 79.94 88 CYS A O 1
ATOM 716 N N . SER A 1 89 ? -2.939 -8.691 -19.161 1.00 80.25 89 SER A N 1
ATOM 717 C CA . SER A 1 89 ? -3.527 -7.367 -19.417 1.00 80.25 89 SER A CA 1
ATOM 718 C C . SER A 1 89 ? -2.905 -6.250 -18.585 1.00 80.25 89 SER A C 1
ATOM 720 O O . SER A 1 89 ? -3.146 -5.085 -18.869 1.00 80.25 89 SER A O 1
ATOM 722 N N . GLU A 1 90 ? -2.116 -6.586 -17.566 1.00 80.00 90 GLU A N 1
ATOM 723 C CA . GLU A 1 90 ? -1.459 -5.636 -16.664 1.00 80.00 90 GLU A CA 1
ATOM 724 C C . GLU A 1 90 ? -0.512 -4.696 -17.419 1.00 80.00 90 GLU A C 1
ATOM 726 O O . GLU A 1 90 ? -0.520 -3.493 -17.180 1.00 80.00 90 GLU A O 1
ATOM 731 N N . GLN A 1 91 ? 0.209 -5.208 -18.421 1.00 77.06 91 GLN A N 1
ATOM 732 C CA . GLN A 1 91 ? 1.081 -4.396 -19.280 1.00 77.06 91 GLN A CA 1
ATOM 733 C C . GLN A 1 91 ? 0.323 -3.345 -20.110 1.00 77.06 91 GLN A C 1
ATOM 735 O O . GLN A 1 91 ? 0.916 -2.355 -20.528 1.00 77.06 91 GLN A O 1
ATOM 740 N N . GLN A 1 92 ? -0.973 -3.563 -20.357 1.00 77.69 92 GLN A N 1
ATOM 741 C CA . GLN A 1 92 ? -1.836 -2.663 -21.129 1.00 77.69 92 GLN A CA 1
ATOM 742 C C . GLN A 1 92 ? -2.600 -1.676 -20.236 1.00 77.69 92 GLN A C 1
ATOM 744 O O . GLN A 1 92 ? -3.279 -0.782 -20.742 1.00 77.69 92 GLN A O 1
ATOM 749 N N . ASP A 1 93 ? -2.518 -1.824 -18.911 1.00 80.00 93 ASP A N 1
ATOM 750 C CA . ASP A 1 93 ? -3.146 -0.890 -17.987 1.00 80.00 93 ASP A CA 1
ATOM 751 C C . ASP A 1 93 ? -2.348 0.421 -17.963 1.00 80.00 93 ASP A C 1
ATOM 753 O O . ASP A 1 93 ? -1.207 0.489 -17.499 1.00 80.00 93 ASP A O 1
ATOM 757 N N . ALA A 1 94 ? -2.981 1.493 -18.445 1.00 78.25 94 ALA A N 1
ATOM 758 C CA . ALA A 1 94 ? -2.407 2.835 -18.485 1.00 78.25 94 ALA A CA 1
ATOM 759 C C . ALA A 1 94 ? -1.934 3.330 -17.105 1.00 78.25 94 ALA A C 1
ATOM 761 O O . ALA A 1 94 ? -1.054 4.192 -17.023 1.00 78.25 94 ALA A O 1
ATOM 762 N N . LEU A 1 95 ? -2.503 2.802 -16.017 1.00 80.38 95 LEU A N 1
ATOM 763 C CA . LEU A 1 95 ? -2.139 3.177 -14.659 1.00 80.38 95 LEU A CA 1
ATOM 764 C C . LEU A 1 95 ? -0.956 2.377 -14.107 1.00 80.38 95 LEU A C 1
ATOM 766 O O . LEU A 1 95 ? -0.285 2.903 -13.214 1.00 80.38 95 LEU A O 1
ATOM 770 N N . PHE A 1 96 ? -0.645 1.196 -14.655 1.00 79.31 96 PHE A N 1
ATOM 771 C CA . PHE A 1 96 ? 0.319 0.241 -14.090 1.00 79.31 96 PHE A CA 1
ATOM 772 C C . PHE A 1 96 ? 1.686 0.872 -13.795 1.00 79.31 96 PHE A C 1
ATOM 774 O O . PHE A 1 96 ? 2.186 0.798 -12.675 1.00 79.31 96 PHE A O 1
ATOM 781 N N . MET A 1 97 ? 2.244 1.599 -14.768 1.00 81.81 97 MET A N 1
ATOM 782 C CA . MET A 1 97 ? 3.541 2.283 -14.636 1.00 81.81 97 MET A CA 1
ATOM 783 C C . MET A 1 97 ? 3.421 3.807 -14.534 1.00 81.81 97 MET A C 1
ATOM 785 O O . MET A 1 97 ? 4.431 4.511 -14.559 1.00 81.81 97 MET A O 1
ATOM 789 N N . SER A 1 98 ? 2.205 4.348 -14.408 1.00 85.56 98 SER A N 1
ATOM 790 C CA . SER A 1 98 ? 1.964 5.800 -14.409 1.00 85.56 98 SER A CA 1
ATOM 791 C C . SER A 1 98 ? 2.692 6.520 -13.268 1.00 85.56 98 SER A C 1
ATOM 793 O O . SER A 1 98 ? 3.291 7.580 -13.468 1.00 85.56 98 SER A O 1
ATOM 795 N N . HIS A 1 99 ? 2.694 5.911 -12.079 1.00 83.31 99 HIS A N 1
ATOM 796 C CA . HIS A 1 99 ? 3.376 6.436 -10.903 1.00 83.31 99 HIS A CA 1
ATOM 797 C C . HIS A 1 99 ? 4.894 6.463 -11.105 1.00 83.31 99 HIS A C 1
ATOM 799 O O . HIS A 1 99 ? 5.524 7.505 -10.931 1.00 83.31 99 HIS A O 1
ATOM 805 N N . THR A 1 100 ? 5.470 5.340 -11.538 1.00 83.62 100 THR A N 1
ATOM 806 C CA . THR A 1 100 ? 6.905 5.211 -11.817 1.00 83.62 100 THR A CA 1
ATOM 807 C C . THR A 1 100 ? 7.335 6.176 -12.915 1.00 83.62 100 THR A C 1
ATOM 809 O O . THR A 1 100 ? 8.311 6.899 -12.740 1.00 83.62 100 THR A O 1
ATOM 812 N N . LYS A 1 101 ? 6.553 6.291 -13.997 1.00 88.00 101 LYS A N 1
ATOM 813 C CA . LYS A 1 101 ? 6.804 7.247 -15.080 1.00 88.00 101 LYS A CA 1
ATOM 814 C C . LYS A 1 101 ? 6.917 8.670 -14.540 1.00 88.00 101 LYS A C 1
ATOM 816 O O . LYS A 1 101 ? 7.888 9.352 -14.852 1.00 88.00 101 LYS A O 1
ATOM 821 N N . ARG A 1 102 ? 5.985 9.102 -13.682 1.00 88.38 102 ARG A N 1
ATOM 822 C CA . ARG A 1 102 ? 6.028 10.435 -13.057 1.00 88.38 102 ARG A CA 1
ATOM 823 C C . ARG A 1 102 ? 7.295 10.650 -12.228 1.00 88.38 102 ARG A C 1
ATOM 825 O O . ARG A 1 102 ? 7.866 11.732 -12.292 1.00 88.38 102 ARG A O 1
ATOM 832 N N . LEU A 1 103 ? 7.746 9.637 -11.488 1.00 85.75 103 LEU A N 1
ATOM 833 C CA . LEU A 1 103 ? 8.986 9.719 -10.708 1.00 85.75 103 LEU A CA 1
ATOM 834 C C . LEU A 1 103 ? 10.228 9.826 -11.604 1.00 85.75 103 LEU A C 1
ATOM 836 O O . LEU A 1 103 ? 11.149 10.570 -11.286 1.00 85.75 103 LEU A O 1
ATOM 840 N N . THR A 1 104 ? 10.230 9.145 -12.753 1.00 87.88 104 THR A N 1
ATOM 841 C CA . THR A 1 104 ? 11.379 9.146 -13.674 1.00 87.88 104 THR A CA 1
ATOM 842 C C . THR A 1 104 ? 11.567 10.448 -14.456 1.00 87.88 104 THR A C 1
ATOM 844 O O . THR A 1 104 ? 12.656 10.673 -14.978 1.00 87.88 104 THR A O 1
ATOM 847 N N . VAL A 1 105 ? 10.552 11.324 -14.526 1.00 90.06 105 VAL A N 1
ATOM 848 C CA . VAL A 1 105 ? 10.626 12.594 -15.281 1.00 90.06 105 VAL A CA 1
ATOM 849 C C . VAL A 1 105 ? 11.743 13.504 -14.762 1.00 90.06 105 VAL A C 1
ATOM 851 O O . VAL A 1 105 ? 12.416 14.144 -15.560 1.00 90.06 105 VAL A O 1
ATOM 854 N N . GLY A 1 106 ? 11.963 13.541 -13.446 1.00 87.94 106 GLY A N 1
ATOM 855 C CA . GLY A 1 106 ? 12.997 14.375 -12.821 1.00 87.94 106 GLY A CA 1
ATOM 856 C C . GLY A 1 106 ? 14.348 13.685 -12.631 1.00 87.94 106 GLY A C 1
ATOM 857 O O . GLY A 1 106 ? 15.219 14.243 -11.973 1.00 87.94 106 GLY A O 1
ATOM 858 N N . MET A 1 107 ? 14.515 12.456 -13.125 1.00 90.81 107 MET A N 1
ATOM 859 C CA . MET A 1 107 ? 15.752 11.699 -12.943 1.00 90.81 107 MET A CA 1
ATOM 860 C C . MET A 1 107 ? 16.746 12.003 -14.063 1.00 90.81 107 MET A C 1
ATOM 862 O O . MET A 1 107 ? 16.375 12.082 -15.235 1.00 90.81 107 MET A O 1
ATOM 866 N N . ASP A 1 108 ? 18.021 12.102 -13.701 1.00 92.56 108 ASP A N 1
ATOM 867 C CA . ASP A 1 108 ? 19.120 12.143 -14.664 1.00 92.56 108 ASP A CA 1
ATOM 868 C C . ASP A 1 108 ? 19.205 10.818 -15.434 1.00 92.56 108 ASP A C 1
ATOM 870 O O . ASP A 1 108 ? 18.868 9.757 -14.902 1.00 92.56 108 ASP A O 1
ATOM 874 N N . ASP A 1 109 ? 19.704 10.846 -16.668 1.00 89.88 109 ASP A N 1
ATOM 875 C CA . ASP A 1 109 ? 19.686 9.664 -17.541 1.00 89.88 109 ASP A CA 1
ATOM 876 C C . ASP A 1 109 ? 20.495 8.485 -16.988 1.00 89.88 109 ASP A C 1
ATOM 878 O O . ASP A 1 109 ? 20.063 7.337 -17.086 1.00 89.88 109 ASP A O 1
ATOM 882 N N . HIS A 1 110 ? 21.600 8.754 -16.289 1.00 90.81 110 HIS A N 1
ATOM 883 C CA . HIS A 1 110 ? 22.391 7.713 -15.625 1.00 90.81 110 HIS A CA 1
ATOM 884 C C . HIS A 1 110 ? 21.628 7.004 -14.491 1.00 90.81 110 HIS A C 1
ATOM 886 O O . HIS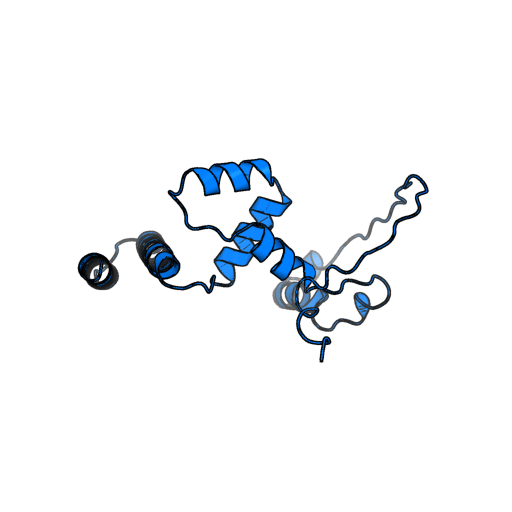 A 1 110 ? 21.934 5.859 -14.175 1.00 90.81 110 HIS A O 1
ATOM 892 N N . LYS A 1 111 ? 20.615 7.650 -13.896 1.00 87.94 111 LYS A N 1
ATOM 893 C CA . LYS A 1 111 ? 19.759 7.064 -12.849 1.00 87.94 111 LYS A CA 1
ATOM 894 C C . LYS A 1 111 ? 18.594 6.256 -13.425 1.00 87.94 111 LYS A C 1
ATOM 896 O O . LYS A 1 111 ? 17.931 5.543 -12.678 1.00 87.94 111 LYS A O 1
ATOM 901 N N . LYS A 1 112 ? 18.317 6.382 -14.729 1.00 89.44 112 LYS A N 1
ATOM 902 C CA . LYS A 1 112 ? 17.275 5.617 -15.439 1.00 89.44 112 LYS A CA 1
ATOM 903 C C . LYS A 1 112 ? 17.786 4.272 -15.958 1.00 89.44 112 LYS A C 1
ATOM 905 O O . LYS A 1 112 ? 16.981 3.456 -16.401 1.00 89.44 112 LYS A O 1
ATOM 910 N N . ALA A 1 113 ? 19.098 4.040 -15.917 1.00 90.50 113 ALA A N 1
ATOM 911 C CA . ALA A 1 113 ? 19.683 2.754 -16.263 1.00 90.50 113 ALA A CA 1
ATOM 912 C C . ALA A 1 113 ? 19.272 1.700 -15.222 1.00 90.50 113 ALA A C 1
ATOM 914 O O . ALA A 1 113 ? 19.555 1.846 -14.033 1.00 90.50 113 ALA A O 1
ATOM 915 N N . VAL A 1 114 ? 18.593 0.642 -15.670 1.00 89.19 114 VAL A N 1
ATOM 916 C CA . VAL A 1 114 ? 18.124 -0.463 -14.824 1.00 89.19 114 VAL A CA 1
ATOM 917 C C . VAL A 1 114 ? 18.554 -1.799 -15.420 1.00 89.19 114 VAL A C 1
ATOM 919 O O . VAL A 1 114 ? 18.532 -1.977 -16.637 1.00 89.19 114 VAL A O 1
ATOM 922 N N . THR A 1 115 ? 18.911 -2.750 -14.560 1.00 93.69 115 THR A N 1
ATOM 923 C CA . THR A 1 115 ? 19.207 -4.132 -14.954 1.00 93.69 115 THR A CA 1
ATOM 924 C C . THR A 1 115 ? 18.012 -5.003 -14.601 1.00 93.69 115 THR A C 1
ATOM 926 O O . THR A 1 115 ? 17.649 -5.109 -13.430 1.00 93.69 115 THR A O 1
ATOM 929 N N . LEU A 1 116 ? 17.395 -5.626 -15.605 1.00 92.56 116 LEU A N 1
ATOM 930 C CA . LEU A 1 116 ? 16.326 -6.598 -15.395 1.00 92.56 116 LEU A CA 1
ATOM 931 C C . LEU A 1 116 ? 16.942 -7.984 -15.184 1.00 92.56 116 LEU A C 1
ATOM 933 O O . LEU A 1 116 ? 17.603 -8.508 -16.077 1.00 92.56 116 LEU A O 1
ATOM 937 N N . VAL A 1 117 ? 16.708 -8.570 -14.012 1.00 94.19 117 VAL A N 1
ATOM 938 C CA . VAL A 1 117 ? 17.083 -9.953 -13.690 1.00 94.19 117 VAL A CA 1
ATOM 939 C C . VAL A 1 117 ? 15.800 -10.765 -13.555 1.00 94.19 117 VAL A C 1
ATOM 941 O O . VAL A 1 117 ? 14.871 -10.338 -12.870 1.00 94.19 117 VAL A O 1
ATOM 944 N N . MET A 1 118 ? 15.740 -11.910 -14.230 1.00 94.00 118 MET A N 1
ATOM 945 C CA . MET A 1 118 ? 14.589 -12.813 -14.228 1.00 94.00 118 MET A CA 1
ATOM 946 C C . MET A 1 118 ? 15.040 -14.205 -13.799 1.00 94.00 118 MET A C 1
ATOM 948 O O . MET A 1 118 ? 16.109 -14.650 -14.210 1.00 94.00 118 MET A O 1
ATOM 952 N N . ASP A 1 119 ? 14.220 -14.866 -12.988 1.00 95.69 119 ASP A N 1
ATOM 953 C CA . ASP A 1 119 ? 14.455 -16.223 -12.497 1.00 95.69 119 ASP A CA 1
ATOM 954 C C . ASP A 1 119 ? 13.124 -16.985 -12.407 1.00 95.69 119 ASP A C 1
ATOM 956 O O . ASP A 1 119 ? 12.049 -16.376 -12.338 1.00 95.69 119 ASP A O 1
ATOM 960 N N . GLU A 1 120 ? 13.191 -18.312 -12.421 1.00 93.81 120 GLU A N 1
ATOM 961 C CA . GLU A 1 120 ? 12.032 -19.198 -12.392 1.00 93.81 120 GLU A CA 1
ATOM 962 C C . GLU A 1 120 ? 11.701 -19.639 -10.962 1.00 93.81 120 GLU A C 1
ATOM 964 O O . GLU A 1 120 ? 12.528 -20.183 -10.232 1.00 93.81 120 GLU A O 1
ATOM 969 N N . ILE A 1 121 ? 10.439 -19.465 -10.563 1.00 92.50 121 ILE A N 1
ATOM 970 C CA . ILE A 1 121 ? 9.942 -19.970 -9.281 1.00 92.50 121 ILE A CA 1
ATOM 971 C C . ILE A 1 121 ? 9.204 -21.285 -9.533 1.00 92.50 121 ILE A C 1
ATOM 973 O O . ILE A 1 121 ? 8.148 -21.310 -10.166 1.00 92.50 121 ILE A O 1
ATOM 977 N N . HIS A 1 122 ? 9.734 -22.377 -8.984 1.00 92.69 122 HIS A N 1
ATOM 978 C CA . HIS A 1 122 ? 9.092 -23.686 -9.040 1.00 92.69 122 HIS A CA 1
ATOM 979 C C . HIS A 1 122 ? 7.943 -23.748 -8.028 1.00 92.69 122 HIS A C 1
ATOM 981 O O . HIS A 1 122 ? 8.154 -23.857 -6.820 1.00 92.69 122 HIS A O 1
ATOM 987 N N . LEU A 1 123 ? 6.709 -23.666 -8.525 1.00 91.38 123 LEU A N 1
ATOM 988 C CA . LEU A 1 123 ? 5.505 -23.825 -7.715 1.00 91.38 123 LEU A CA 1
ATOM 989 C C . LEU A 1 123 ? 5.079 -25.295 -7.690 1.00 91.38 123 LEU A C 1
ATOM 991 O O . LEU A 1 123 ? 5.084 -25.970 -8.720 1.00 91.38 123 LEU A O 1
ATOM 995 N N . GLN A 1 124 ? 4.661 -25.786 -6.522 1.00 93.75 124 GLN A N 1
ATOM 996 C CA . GLN A 1 124 ? 4.046 -27.106 -6.418 1.00 93.75 124 GLN A CA 1
ATOM 997 C C . GLN A 1 124 ? 2.757 -27.131 -7.259 1.00 93.75 124 GLN A C 1
ATOM 999 O O . GLN A 1 124 ? 1.920 -26.249 -7.067 1.00 93.75 124 GLN A O 1
ATOM 1004 N N . PRO A 1 125 ? 2.553 -28.111 -8.160 1.00 92.38 125 PRO A N 1
ATOM 1005 C CA . PRO A 1 125 ? 1.316 -28.212 -8.923 1.00 92.38 125 PRO A CA 1
ATOM 1006 C C . PRO A 1 125 ? 0.116 -28.425 -7.997 1.00 92.38 125 PRO A C 1
ATOM 1008 O O . PRO A 1 125 ? 0.122 -29.315 -7.146 1.00 92.38 125 PRO A O 1
ATOM 1011 N N . TYR A 1 126 ? -0.924 -27.616 -8.175 1.00 91.31 126 TYR A N 1
ATOM 1012 C CA . TYR A 1 126 ? -2.181 -27.725 -7.444 1.00 91.31 126 TYR A CA 1
ATOM 1013 C C . TYR A 1 126 ? -3.333 -27.242 -8.321 1.00 91.31 126 TYR A C 1
ATOM 1015 O O . TYR A 1 126 ? -3.143 -26.471 -9.262 1.00 91.31 126 TYR A O 1
ATOM 1023 N N . ILE A 1 127 ? -4.538 -27.711 -8.010 1.00 90.31 127 ILE A N 1
ATOM 1024 C CA . ILE A 1 127 ? -5.769 -27.216 -8.619 1.00 90.31 127 ILE A CA 1
ATOM 1025 C C . ILE A 1 127 ? -6.393 -26.246 -7.621 1.00 90.31 127 ILE A C 1
ATOM 1027 O O . ILE A 1 127 ? -6.706 -26.635 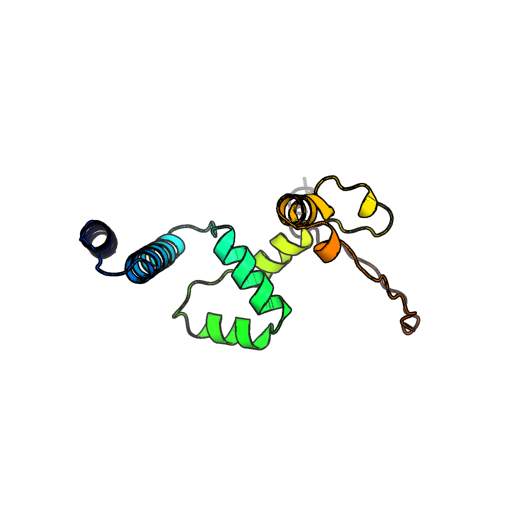-6.498 1.00 90.31 127 ILE A O 1
ATOM 1031 N N . ASP A 1 128 ? -6.582 -24.996 -8.038 1.00 84.81 128 ASP A N 1
ATOM 1032 C CA . ASP A 1 128 ? -7.311 -23.988 -7.271 1.00 84.81 128 ASP A CA 1
ATOM 1033 C C . ASP A 1 128 ? -8.558 -23.555 -8.027 1.00 84.81 128 ASP A C 1
ATOM 1035 O O . ASP A 1 128 ? -8.533 -23.337 -9.241 1.00 84.81 128 ASP A O 1
ATOM 1039 N N . TYR A 1 129 ? -9.649 -23.388 -7.291 1.00 83.62 129 TYR A N 1
ATOM 1040 C CA . TYR A 1 129 ? -10.879 -22.841 -7.826 1.00 83.62 129 TYR A C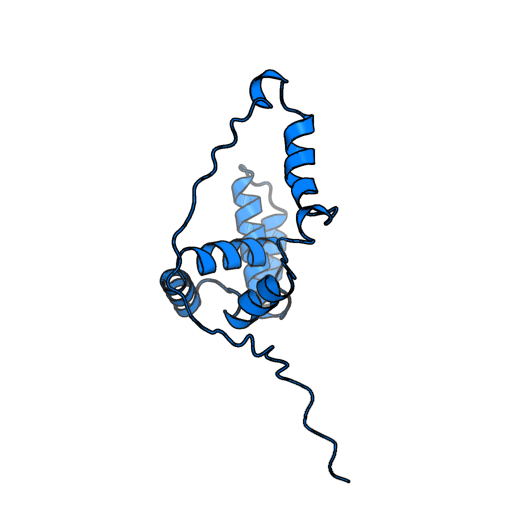A 1
ATOM 1041 C C . TYR A 1 129 ? -11.137 -21.480 -7.188 1.00 83.62 129 TYR A C 1
ATOM 1043 O O . TYR A 1 129 ? -11.549 -21.371 -6.032 1.00 83.62 129 TYR A O 1
ATOM 1051 N N . LYS A 1 130 ? -10.948 -20.409 -7.969 1.00 74.88 130 LYS A N 1
ATOM 1052 C CA . LYS A 1 130 ? -11.292 -19.045 -7.548 1.00 74.88 130 LYS A CA 1
ATOM 1053 C C . LYS A 1 130 ? -12.812 -18.888 -7.434 1.00 74.88 130 LYS A C 1
ATOM 1055 O O . LYS A 1 130 ? -13.469 -18.392 -8.350 1.00 74.88 130 LYS A O 1
ATOM 1060 N N . VAL A 1 131 ? -13.380 -19.229 -6.277 1.00 62.06 131 VAL A N 1
ATOM 1061 C CA . VAL A 1 131 ? -14.752 -18.835 -5.933 1.00 62.06 131 VAL A CA 1
ATOM 1062 C C . VAL A 1 131 ? -14.764 -17.324 -5.728 1.00 62.06 131 VAL A C 1
ATOM 1064 O O . VAL A 1 131 ? -14.290 -16.796 -4.721 1.00 62.06 131 VAL A O 1
ATOM 1067 N N . ARG A 1 132 ? -15.321 -16.587 -6.689 1.00 56.91 132 ARG A N 1
ATOM 1068 C CA . ARG A 1 132 ? -15.588 -15.161 -6.501 1.00 56.91 132 ARG A CA 1
ATOM 1069 C C . ARG A 1 132 ? -16.656 -15.028 -5.416 1.00 56.91 132 ARG A C 1
ATOM 1071 O O . ARG A 1 132 ? -17.822 -15.317 -5.668 1.00 56.91 132 ARG A O 1
ATOM 1078 N N . ALA A 1 133 ? -16.285 -14.576 -4.222 1.00 47.69 133 ALA A N 1
ATOM 1079 C CA . ALA A 1 133 ? -17.251 -14.251 -3.180 1.00 47.69 133 ALA A CA 1
ATOM 1080 C C . ALA A 1 133 ? -18.100 -13.036 -3.608 1.00 47.69 133 ALA A C 1
ATOM 1082 O O . ALA A 1 133 ? -17.802 -11.893 -3.269 1.00 47.69 133 ALA A O 1
ATOM 1083 N N . ARG A 1 134 ? -19.179 -13.270 -4.362 1.00 40.19 134 ARG A N 1
ATOM 1084 C CA . ARG A 1 134 ? -20.321 -12.349 -4.452 1.00 40.19 134 ARG A CA 1
ATOM 1085 C C . ARG A 1 134 ? -21.190 -12.538 -3.207 1.00 40.19 134 ARG A C 1
ATOM 1087 O O . ARG A 1 134 ? -22.293 -13.065 -3.272 1.00 40.19 134 ARG A O 1
ATOM 1094 N N . ALA A 1 135 ? -20.685 -12.120 -2.051 1.00 41.78 135 ALA A N 1
ATOM 1095 C CA . ALA A 1 135 ? -21.491 -12.041 -0.839 1.00 41.78 135 ALA A CA 1
ATOM 1096 C C . ALA A 1 135 ? -22.311 -10.740 -0.848 1.00 41.78 135 ALA A C 1
ATOM 1098 O O . ALA A 1 135 ? -21.893 -9.767 -0.235 1.00 41.78 135 ALA A O 1
ATOM 1099 N N . SER A 1 136 ? -23.423 -10.738 -1.598 1.00 40.47 136 SER A N 1
ATOM 1100 C CA . SER A 1 136 ? -24.666 -9.966 -1.372 1.00 40.47 136 SER A CA 1
ATOM 1101 C C . SER A 1 136 ? -25.432 -9.794 -2.694 1.00 40.47 136 SER A C 1
ATOM 1103 O O . SER A 1 136 ? -25.209 -8.817 -3.397 1.00 40.47 136 SER A O 1
ATOM 1105 N N . CYS A 1 137 ? -26.263 -10.768 -3.070 1.00 38.69 137 CYS A N 1
ATOM 1106 C CA . CYS A 1 137 ? -27.476 -10.618 -3.897 1.00 38.69 137 CYS A CA 1
ATOM 1107 C C . CYS A 1 137 ? -28.049 -12.026 -4.114 1.00 38.69 137 CYS A C 1
ATOM 1109 O O . CYS A 1 137 ? -27.905 -12.616 -5.178 1.00 38.69 137 CYS A O 1
ATOM 1111 N N . ALA A 1 138 ? -28.601 -12.603 -3.050 1.00 36.47 138 ALA A N 1
ATOM 1112 C CA . ALA A 1 138 ? -29.468 -13.779 -3.114 1.00 36.47 138 ALA A CA 1
ATOM 1113 C C . ALA A 1 138 ? -30.374 -13.784 -1.873 1.00 36.47 138 ALA A C 1
ATOM 1115 O O . ALA A 1 138 ? -30.342 -14.681 -1.037 1.00 36.47 138 ALA A O 1
ATOM 1116 N N . ARG A 1 139 ? -31.120 -12.696 -1.701 1.00 42.12 139 ARG A N 1
ATOM 1117 C CA . ARG A 1 139 ? -32.451 -12.732 -1.098 1.00 42.12 139 ARG A CA 1
ATOM 1118 C C . ARG A 1 139 ? -33.337 -11.983 -2.082 1.00 42.12 139 ARG A C 1
ATOM 1120 O O . ARG A 1 139 ? -32.873 -11.009 -2.664 1.00 42.12 139 ARG A O 1
ATOM 1127 N N . ASP A 1 140 ? -34.533 -12.508 -2.280 1.00 43.38 140 ASP A N 1
ATOM 1128 C CA . ASP A 1 140 ? -35.564 -12.043 -3.212 1.00 43.38 140 ASP A CA 1
ATOM 1129 C C . ASP A 1 140 ? -35.483 -12.647 -4.622 1.00 43.38 140 ASP A C 1
ATOM 1131 O O . ASP A 1 140 ? -35.325 -11.972 -5.632 1.00 43.38 140 ASP A O 1
ATOM 1135 N N . ALA A 1 141 ? -35.658 -13.968 -4.671 1.00 37.25 141 ALA A N 1
ATOM 1136 C CA . ALA A 1 141 ? -36.380 -14.631 -5.756 1.00 37.25 141 ALA A CA 1
ATOM 1137 C C . ALA A 1 141 ? -37.143 -15.829 -5.166 1.00 37.25 141 ALA A C 1
ATOM 1139 O O . ALA A 1 141 ? -36.805 -16.988 -5.383 1.00 37.25 141 ALA A O 1
ATOM 1140 N N . ALA A 1 142 ? -38.126 -15.518 -4.323 1.00 41.69 142 ALA A N 1
ATOM 1141 C CA . ALA A 1 142 ? -39.165 -16.445 -3.894 1.00 41.69 142 ALA A CA 1
ATOM 1142 C C . ALA A 1 142 ? -40.472 -15.657 -3.759 1.00 41.69 142 ALA A C 1
ATOM 1144 O O . ALA A 1 142 ? -40.853 -15.244 -2.663 1.00 41.69 142 ALA A O 1
A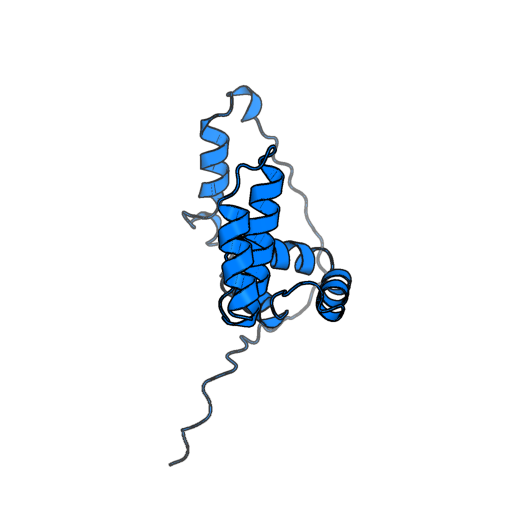TOM 1145 N N . ARG A 1 143 ? -41.106 -15.394 -4.902 1.00 36.22 143 ARG A N 1
ATOM 1146 C CA . ARG A 1 143 ? -42.556 -15.282 -5.065 1.00 36.22 143 ARG A CA 1
ATOM 1147 C C . ARG A 1 143 ? -42.912 -15.322 -6.539 1.00 36.22 143 ARG A C 1
ATOM 1149 O O . ARG A 1 143 ? -42.211 -14.635 -7.311 1.00 36.22 143 ARG A O 1
#